Protein AF-A0A257W3A1-F1 (afdb_monomer_lite)

Secondary structure (DSSP, 8-state):
-PPPEEEEEE-TT--S-SEEEEETTTTB---EE-HHHH-SSHHHHHHHHHHHHHHTHHHHHHHTSTT-EEEEEEEEEEEEEEEE---SSS-S----EEEEEEEEEEEEEEEETTEEEEEEEEEEEEE-STT-B-HHHHHHHHHHHHHHHHHHHHHTT--

Structure (mmCIF, N/CA/C/O backbone):
data_AF-A0A257W3A1-F1
#
_entry.id   AF-A0A257W3A1-F1
#
loop_
_atom_site.group_PDB
_atom_site.id
_atom_site.type_symbol
_atom_site.label_atom_id
_atom_site.label_alt_id
_atom_site.label_comp_id
_atom_site.label_asym_id
_atom_site.label_entity_id
_atom_site.label_seq_id
_atom_site.pdbx_PDB_ins_code
_atom_site.Cartn_x
_atom_site.Cartn_y
_atom_site.Cartn_z
_atom_site.occupancy
_atom_site.B_iso_or_equiv
_atom_site.auth_seq_id
_atom_site.auth_comp_id
_atom_site.auth_asym_id
_atom_site.auth_atom_id
_atom_site.pdbx_PDB_model_num
ATOM 1 N N . MET A 1 1 ? -27.503 0.022 13.277 1.00 46.66 1 MET A N 1
ATOM 2 C CA . MET A 1 1 ? -26.042 0.242 13.333 1.00 46.66 1 MET A CA 1
ATOM 3 C C . MET A 1 1 ? -25.577 0.548 11.918 1.00 46.66 1 MET A C 1
ATOM 5 O O . MET A 1 1 ? -26.119 -0.074 11.010 1.00 46.66 1 MET A O 1
ATOM 9 N N . PRO A 1 2 ? -24.699 1.538 11.696 1.00 50.81 2 PRO A N 1
ATOM 10 C CA . PRO A 1 2 ? -24.171 1.793 10.360 1.00 50.81 2 PRO A CA 1
ATOM 11 C C . PRO A 1 2 ? -23.324 0.593 9.894 1.00 50.81 2 PRO A C 1
ATOM 13 O O . PRO A 1 2 ? -22.629 0.000 10.727 1.00 50.81 2 PRO A O 1
ATOM 16 N N . PRO A 1 3 ? -23.389 0.218 8.603 1.00 59.00 3 PRO A N 1
ATOM 17 C CA . PRO A 1 3 ? -22.597 -0.883 8.068 1.00 59.00 3 PRO A CA 1
ATOM 18 C C . PRO A 1 3 ? -21.106 -0.562 8.158 1.00 59.00 3 PRO A C 1
ATOM 20 O O . PRO A 1 3 ? -20.708 0.608 8.137 1.00 59.00 3 PRO A O 1
ATOM 23 N N . ALA A 1 4 ? -20.287 -1.607 8.235 1.00 68.69 4 ALA A N 1
ATOM 24 C CA . ALA A 1 4 ? -18.845 -1.472 8.128 1.00 68.69 4 ALA A CA 1
ATOM 25 C C . ALA A 1 4 ? -18.444 -0.716 6.857 1.00 68.69 4 ALA A C 1
ATOM 27 O O . ALA A 1 4 ? -19.001 -0.950 5.779 1.00 68.69 4 ALA A O 1
ATOM 28 N N . LYS A 1 5 ? -17.458 0.177 6.968 1.00 83.12 5 LYS A N 1
ATOM 29 C CA . LYS A 1 5 ? -17.030 1.002 5.836 1.00 83.12 5 LYS A CA 1
ATOM 30 C C . LYS A 1 5 ? -15.513 1.013 5.703 1.00 83.12 5 LYS A C 1
ATOM 32 O O . LYS A 1 5 ? -14.816 1.542 6.563 1.00 83.12 5 LYS A O 1
ATOM 37 N N . LEU A 1 6 ? -15.022 0.461 4.594 1.00 82.75 6 LEU A N 1
ATOM 38 C CA . LEU A 1 6 ? -13.646 0.640 4.138 1.00 82.75 6 LEU A CA 1
ATOM 39 C C . LEU A 1 6 ? -13.590 1.832 3.184 1.00 82.75 6 LEU A C 1
ATOM 41 O O . LEU A 1 6 ? -14.274 1.837 2.158 1.00 82.75 6 LEU A O 1
ATOM 45 N N . ILE A 1 7 ? -12.751 2.808 3.505 1.00 86.00 7 ILE A N 1
ATOM 46 C CA . ILE A 1 7 ? -12.469 3.965 2.655 1.00 86.00 7 ILE A CA 1
ATOM 47 C C . ILE A 1 7 ? -10.980 3.926 2.334 1.00 86.00 7 ILE A C 1
ATOM 49 O O . ILE A 1 7 ? -10.159 3.882 3.242 1.00 86.00 7 ILE A O 1
ATOM 53 N N . ALA A 1 8 ? -10.618 3.922 1.057 1.00 83.56 8 ALA A N 1
ATOM 54 C CA . ALA A 1 8 ? -9.223 4.002 0.656 1.00 83.56 8 ALA A CA 1
ATOM 55 C C . ALA A 1 8 ? -9.069 5.122 -0.367 1.00 83.56 8 ALA A C 1
ATOM 57 O O . ALA A 1 8 ? -9.773 5.127 -1.371 1.00 83.56 8 ALA A O 1
ATOM 58 N N . THR A 1 9 ? -8.181 6.073 -0.096 1.00 85.56 9 THR A N 1
ATOM 59 C CA . THR A 1 9 ? -7.989 7.252 -0.946 1.00 85.56 9 THR A CA 1
ATOM 60 C C . THR A 1 9 ? -6.514 7.522 -1.193 1.00 85.56 9 THR A C 1
ATOM 62 O O . THR A 1 9 ? -5.668 7.349 -0.310 1.00 85.56 9 THR A O 1
ATOM 65 N N . VAL A 1 10 ? -6.195 7.999 -2.385 1.00 78.94 10 VAL A N 1
ATOM 66 C CA . VAL A 1 10 ? -4.894 8.560 -2.727 1.00 78.94 10 VAL A CA 1
ATOM 67 C C . VAL A 1 10 ? -4.939 10.052 -2.407 1.00 78.94 10 VAL A C 1
ATOM 69 O O . VAL A 1 10 ? -5.795 10.777 -2.907 1.00 78.94 10 VAL A O 1
ATOM 72 N N . ASP A 1 11 ? -4.034 10.537 -1.553 1.00 79.12 11 ASP A N 1
ATOM 73 C CA . ASP A 1 11 ? -4.004 11.963 -1.219 1.00 79.12 11 ASP A CA 1
ATOM 74 C C . ASP A 1 11 ? -3.815 12.821 -2.482 1.00 79.12 11 ASP A C 1
ATOM 76 O O . ASP A 1 11 ? -2.856 12.642 -3.234 1.00 79.12 11 ASP A O 1
ATOM 80 N N . ALA A 1 12 ? -4.677 13.824 -2.671 1.00 56.62 12 ALA A N 1
ATOM 81 C CA . ALA A 1 12 ? -4.705 14.679 -3.864 1.00 56.62 12 ALA A CA 1
ATOM 82 C C . ALA A 1 12 ? -3.384 15.432 -4.152 1.00 56.62 12 ALA A C 1
ATOM 84 O O . ALA A 1 12 ? -3.155 15.893 -5.268 1.00 56.62 12 ALA A O 1
ATOM 85 N N . GLY A 1 13 ? -2.505 15.564 -3.151 1.00 59.75 13 GLY A N 1
ATOM 86 C CA . GLY A 1 13 ? -1.192 16.208 -3.261 1.00 59.75 13 GLY A CA 1
ATOM 87 C C . GLY A 1 13 ? -0.057 15.285 -3.713 1.00 59.75 13 GLY A C 1
ATOM 88 O O . GLY A 1 13 ? 1.092 15.734 -3.788 1.00 59.75 13 GLY A O 1
ATOM 89 N N . LEU A 1 14 ? -0.346 14.012 -3.997 1.00 63.44 14 LEU A N 1
ATOM 90 C CA . LEU A 1 14 ? 0.640 13.045 -4.460 1.00 63.44 14 LEU A CA 1
ATOM 91 C C . LEU A 1 14 ? 1.113 13.394 -5.870 1.00 63.44 14 LEU A C 1
ATOM 93 O O . LEU A 1 14 ? 0.570 12.962 -6.884 1.00 63.44 14 LEU A O 1
ATOM 97 N N . ARG A 1 15 ? 2.168 14.213 -5.914 1.00 53.12 15 ARG A N 1
ATOM 98 C CA . ARG A 1 15 ? 2.911 14.539 -7.131 1.00 53.12 15 ARG A CA 1
ATOM 99 C C . ARG A 1 15 ? 3.251 13.232 -7.840 1.00 53.12 15 ARG A C 1
ATOM 101 O O . ARG A 1 15 ? 3.679 12.291 -7.184 1.00 53.12 15 ARG A O 1
ATOM 108 N N . ASP A 1 16 ? 3.103 13.221 -9.162 1.00 58.53 16 ASP A N 1
ATOM 109 C CA . ASP A 1 16 ? 3.336 12.158 -10.160 1.00 58.53 16 ASP A CA 1
ATOM 110 C C . ASP A 1 16 ? 4.643 11.325 -10.055 1.00 58.53 16 ASP A C 1
ATOM 112 O O . ASP A 1 16 ? 5.051 10.672 -11.017 1.00 58.53 16 ASP A O 1
ATOM 116 N N . HIS A 1 17 ? 5.378 11.360 -8.948 1.00 61.34 17 HIS A N 1
ATOM 117 C CA . HIS A 1 17 ? 6.693 10.780 -8.747 1.00 61.34 17 HIS A CA 1
ATOM 118 C C . HIS A 1 17 ? 6.693 9.888 -7.507 1.00 61.34 17 HIS A C 1
ATOM 120 O O . HIS A 1 17 ? 6.832 10.355 -6.384 1.00 61.34 17 HIS A O 1
ATOM 126 N N . ALA A 1 18 ? 6.593 8.585 -7.758 1.00 57.62 18 ALA A N 1
ATOM 127 C CA . ALA A 1 18 ? 6.866 7.534 -6.789 1.00 57.62 18 ALA A CA 1
ATOM 128 C C . ALA A 1 18 ? 8.374 7.267 -6.646 1.00 57.62 18 ALA A C 1
ATOM 130 O O . ALA A 1 18 ? 8.781 6.593 -5.716 1.00 57.62 18 ALA A O 1
ATOM 131 N N . GLY A 1 19 ? 9.218 7.757 -7.564 1.00 58.31 19 GLY A N 1
ATOM 132 C CA . GLY A 1 19 ? 10.675 7.617 -7.495 1.00 58.31 19 GLY A CA 1
ATOM 133 C C . GLY A 1 19 ? 11.327 7.401 -8.861 1.00 58.31 19 GLY A C 1
ATOM 134 O O . GLY A 1 19 ? 10.738 7.700 -9.905 1.00 58.31 19 GLY A O 1
ATOM 135 N N . LYS A 1 20 ? 12.571 6.912 -8.888 1.00 55.72 20 LYS A N 1
ATOM 136 C CA . LYS A 1 20 ? 13.305 6.661 -10.144 1.00 55.72 20 LYS A CA 1
ATOM 137 C C . LYS A 1 20 ? 13.133 5.202 -10.567 1.00 55.72 20 LYS A C 1
ATOM 139 O O . LYS A 1 20 ? 13.374 4.300 -9.770 1.00 55.72 20 LYS A O 1
ATOM 144 N N . ARG A 1 21 ? 12.780 4.982 -11.838 1.00 50.16 21 ARG A N 1
ATOM 145 C CA . ARG A 1 21 ? 12.803 3.661 -12.478 1.00 50.16 21 ARG A CA 1
ATOM 146 C C . ARG A 1 21 ? 14.186 3.434 -13.077 1.00 50.16 21 ARG A C 1
ATOM 148 O O . ARG A 1 21 ? 14.647 4.234 -13.893 1.00 50.16 21 ARG A O 1
ATOM 155 N N . ARG A 1 22 ? 14.843 2.344 -12.702 1.00 56.09 22 ARG A N 1
ATOM 156 C CA . ARG A 1 22 ? 16.087 1.881 -13.333 1.00 56.09 22 ARG A CA 1
ATOM 157 C C . ARG A 1 22 ? 15.767 0.696 -14.245 1.00 56.09 22 ARG A C 1
ATOM 159 O O . ARG A 1 22 ? 14.894 -0.087 -13.901 1.00 56.09 22 ARG A O 1
ATOM 166 N N . ALA A 1 23 ? 16.406 0.565 -15.404 1.00 45.41 23 ALA A N 1
ATOM 167 C CA . ALA A 1 23 ? 16.128 -0.530 -16.344 1.00 45.41 23 ALA A CA 1
ATOM 168 C C . ALA A 1 23 ? 17.423 -1.116 -16.935 1.00 45.41 23 ALA A C 1
ATOM 170 O O . ALA A 1 23 ? 18.422 -0.406 -17.073 1.00 45.41 23 ALA A O 1
ATOM 171 N N . GLY A 1 24 ? 17.393 -2.406 -17.288 1.00 43.75 24 GLY A N 1
ATOM 172 C CA . GLY A 1 24 ? 18.498 -3.139 -17.924 1.00 43.75 24 GLY A CA 1
ATOM 173 C C . GLY A 1 24 ? 19.383 -3.938 -16.956 1.00 43.75 24 GLY A C 1
ATOM 174 O O . GLY A 1 24 ? 19.249 -3.828 -15.740 1.00 43.75 24 GLY A O 1
ATOM 175 N N . MET A 1 25 ? 20.325 -4.715 -17.511 1.00 41.97 25 MET A N 1
ATOM 176 C CA . MET A 1 25 ? 21.221 -5.648 -16.788 1.00 41.97 25 MET A CA 1
ATOM 177 C C . MET A 1 25 ? 22.087 -4.976 -15.699 1.00 41.97 25 MET A C 1
ATOM 179 O O . MET A 1 25 ? 22.594 -5.645 -14.807 1.00 41.97 25 MET A O 1
ATOM 183 N N . LEU A 1 26 ? 22.220 -3.646 -15.762 1.00 42.88 26 LEU A N 1
ATOM 184 C CA . LEU A 1 26 ? 23.002 -2.801 -14.853 1.00 42.88 26 LEU A CA 1
ATOM 185 C C . LEU A 1 26 ? 22.156 -1.737 -14.124 1.00 42.88 26 LEU A C 1
ATOM 187 O O . LEU A 1 26 ? 22.715 -0.848 -13.487 1.00 42.88 26 LEU A O 1
ATOM 191 N N . CYS A 1 27 ? 20.817 -1.798 -14.196 1.00 52.53 27 CYS A N 1
ATOM 192 C CA . CYS A 1 27 ? 19.930 -0.826 -13.545 1.00 52.53 27 CYS A CA 1
ATOM 193 C C . CYS A 1 27 ? 20.312 0.646 -13.837 1.00 52.53 27 CYS A C 1
ATOM 195 O O . CYS A 1 27 ? 20.392 1.474 -12.921 1.00 52.53 27 CYS A O 1
ATOM 197 N N . PHE A 1 28 ? 20.546 1.008 -15.100 1.00 39.69 28 PHE A N 1
ATOM 198 C CA . PHE A 1 28 ? 20.805 2.408 -15.443 1.00 39.69 28 PHE A CA 1
ATOM 199 C C . PHE A 1 28 ? 19.500 3.231 -15.356 1.00 39.69 28 PHE A C 1
ATOM 201 O O . PHE A 1 28 ? 18.422 2.722 -15.685 1.00 39.69 28 PHE A O 1
ATOM 208 N N . PRO A 1 29 ? 19.542 4.482 -14.856 1.00 46.78 29 PRO A N 1
ATOM 209 C CA . PRO A 1 29 ? 18.345 5.272 -14.574 1.00 46.78 29 PRO A CA 1
ATOM 210 C C . PRO A 1 29 ? 17.699 5.795 -15.862 1.00 46.78 29 PRO A C 1
ATOM 212 O O . PRO A 1 29 ? 18.016 6.889 -16.307 1.00 46.78 29 PRO A O 1
ATOM 215 N N . ASN A 1 30 ? 16.752 5.044 -16.425 1.00 49.81 30 ASN A N 1
ATOM 216 C CA . ASN A 1 30 ? 15.947 5.469 -17.572 1.00 49.81 30 ASN A CA 1
ATOM 217 C C . ASN A 1 30 ? 14.446 5.320 -17.254 1.00 49.81 30 ASN A C 1
ATOM 219 O O . ASN A 1 30 ? 13.770 4.376 -17.672 1.00 49.81 30 ASN A O 1
ATOM 223 N N . GLY A 1 31 ? 13.916 6.267 -16.474 1.00 55.91 31 GLY A N 1
ATOM 224 C CA . GLY A 1 31 ? 12.478 6.435 -16.236 1.00 55.91 31 GLY A CA 1
ATOM 225 C C . GLY A 1 31 ? 12.126 7.025 -14.866 1.00 55.91 31 GLY A C 1
ATOM 226 O O . GLY A 1 31 ? 12.906 6.970 -13.916 1.00 55.91 31 GLY A O 1
ATOM 227 N N . LYS A 1 32 ? 10.920 7.586 -14.752 1.00 65.00 32 LYS A N 1
ATOM 228 C CA . LYS A 1 32 ? 10.314 7.994 -13.475 1.00 65.00 32 LYS A CA 1
ATOM 229 C C . LYS A 1 32 ? 9.172 7.032 -13.168 1.00 65.00 32 LYS A C 1
ATOM 231 O O . LYS A 1 32 ? 8.325 6.842 -14.037 1.00 65.00 32 LYS A O 1
ATOM 236 N N . LEU A 1 33 ? 9.167 6.442 -11.975 1.00 69.62 33 LEU A N 1
ATOM 237 C CA . LEU A 1 33 ? 7.991 5.743 -11.468 1.00 69.62 33 LEU A CA 1
ATOM 238 C C . LEU A 1 33 ? 7.000 6.787 -10.990 1.00 69.62 33 LEU A C 1
ATOM 240 O O . LEU A 1 33 ? 7.373 7.750 -10.311 1.00 69.62 33 LEU A O 1
ATOM 244 N N . ARG A 1 34 ? 5.744 6.592 -11.346 1.00 74.31 34 ARG A N 1
ATOM 245 C CA . ARG A 1 34 ? 4.633 7.421 -10.910 1.00 74.31 34 ARG A CA 1
ATOM 246 C C . ARG A 1 34 ? 3.772 6.633 -9.946 1.00 74.31 34 ARG A C 1
ATOM 248 O O . ARG A 1 34 ? 3.718 5.414 -10.004 1.00 74.31 34 ARG A O 1
ATOM 255 N N . ILE A 1 35 ? 3.062 7.334 -9.079 1.00 72.25 35 ILE A N 1
ATOM 256 C CA . ILE A 1 35 ? 2.165 6.692 -8.111 1.00 72.25 35 ILE A CA 1
ATOM 257 C C . ILE A 1 35 ? 1.053 5.934 -8.831 1.00 72.25 35 ILE A C 1
ATOM 259 O O . ILE A 1 35 ? 0.766 4.797 -8.475 1.00 72.25 35 ILE A O 1
ATOM 263 N N . ARG A 1 36 ? 0.554 6.498 -9.936 1.00 75.06 36 ARG A N 1
ATOM 264 C CA . ARG A 1 36 ? -0.387 5.829 -10.842 1.00 75.06 36 ARG A CA 1
ATOM 265 C C . ARG A 1 36 ? 0.121 4.515 -11.443 1.00 75.06 36 ARG A C 1
ATOM 267 O O . ARG A 1 36 ? -0.691 3.739 -11.924 1.00 75.06 36 ARG A O 1
ATOM 274 N N . ASP A 1 37 ? 1.436 4.276 -11.451 1.00 75.06 37 ASP A N 1
ATOM 275 C CA . ASP A 1 37 ? 1.985 3.000 -11.918 1.00 75.06 37 ASP A CA 1
ATOM 276 C C . ASP A 1 37 ? 1.728 1.889 -10.886 1.00 75.06 37 ASP A C 1
ATOM 278 O O . ASP A 1 37 ? 1.651 0.728 -11.267 1.00 75.06 37 ASP A O 1
ATOM 282 N N . PHE A 1 38 ? 1.571 2.241 -9.603 1.00 77.88 38 PHE A N 1
ATOM 283 C CA . PHE A 1 38 ? 1.195 1.330 -8.517 1.00 77.88 38 PHE A CA 1
ATOM 284 C C . PHE A 1 38 ? -0.323 1.282 -8.333 1.00 77.88 38 PHE A C 1
ATOM 286 O O . PHE A 1 38 ? -0.899 0.205 -8.212 1.00 77.88 38 PHE A O 1
ATOM 293 N N . VAL A 1 39 ? -0.960 2.456 -8.298 1.00 82.31 39 VAL A N 1
ATOM 294 C CA . VAL A 1 39 ? -2.387 2.620 -8.013 1.00 82.31 39 VAL A CA 1
ATOM 295 C C . VAL A 1 39 ? -2.939 3.780 -8.849 1.00 82.31 39 VAL A C 1
ATOM 297 O O . VAL A 1 39 ? -2.712 4.941 -8.502 1.00 82.31 39 VAL A O 1
ATOM 300 N N . PRO A 1 40 ? -3.625 3.499 -9.970 1.00 77.62 40 PRO A N 1
ATOM 301 C CA . PRO A 1 40 ? -4.111 4.534 -10.885 1.00 77.62 40 PRO A CA 1
ATOM 302 C C . PRO A 1 40 ? -5.199 5.448 -10.310 1.00 77.62 40 PRO A C 1
ATOM 304 O O . PRO A 1 40 ? -5.330 6.583 -10.769 1.00 77.62 40 PRO A O 1
ATOM 307 N N . SER A 1 41 ? -5.989 4.957 -9.353 1.00 81.25 41 SER A N 1
ATOM 308 C CA . SER A 1 41 ? -7.164 5.646 -8.812 1.00 81.25 41 SER A CA 1
ATOM 309 C C . SER A 1 41 ? -7.495 5.212 -7.380 1.00 81.25 41 SER A C 1
ATOM 311 O O . SER A 1 41 ? -7.010 4.183 -6.907 1.00 81.25 41 SER A O 1
ATOM 313 N N . ASP A 1 42 ? -8.371 5.961 -6.709 1.00 85.00 42 ASP A N 1
ATOM 314 C CA . ASP A 1 42 ? -8.920 5.580 -5.400 1.00 85.00 42 ASP A CA 1
ATOM 315 C C . ASP A 1 42 ? -9.627 4.216 -5.457 1.00 85.00 42 ASP A C 1
ATOM 317 O O . ASP A 1 42 ? -9.438 3.386 -4.569 1.00 85.00 42 ASP A O 1
ATOM 321 N N . ASP A 1 43 ? -10.346 3.928 -6.548 1.00 85.44 43 ASP A N 1
ATOM 322 C CA . ASP A 1 43 ? -11.012 2.638 -6.760 1.00 85.44 43 ASP A CA 1
ATOM 323 C C . ASP A 1 43 ? -10.008 1.477 -6.817 1.00 85.44 43 ASP A C 1
ATOM 325 O O . ASP A 1 43 ? -10.270 0.388 -6.301 1.00 85.44 43 ASP A O 1
ATOM 329 N N . ASP A 1 44 ? -8.841 1.690 -7.434 1.00 84.88 44 ASP A N 1
ATOM 330 C CA . ASP A 1 44 ? -7.764 0.698 -7.453 1.00 84.88 44 ASP A CA 1
ATOM 331 C C . ASP A 1 44 ? -7.179 0.485 -6.057 1.00 84.88 44 ASP A C 1
ATOM 333 O O . ASP A 1 44 ? -6.972 -0.663 -5.654 1.00 84.88 44 ASP A O 1
ATOM 337 N N . LEU A 1 45 ? -6.973 1.563 -5.289 1.00 85.31 45 LEU A N 1
ATOM 338 C CA . LEU A 1 45 ? -6.496 1.454 -3.910 1.00 85.31 45 LEU A CA 1
ATOM 339 C C . LEU A 1 45 ? -7.497 0.686 -3.052 1.00 85.31 45 LEU A C 1
ATOM 341 O O . LEU A 1 45 ? -7.112 -0.170 -2.258 1.00 85.31 45 LEU A O 1
ATOM 345 N N . GLN A 1 46 ? -8.787 0.968 -3.230 1.00 88.31 46 GLN A N 1
ATOM 346 C CA . GLN A 1 46 ? -9.857 0.318 -2.492 1.00 88.31 46 GLN A CA 1
ATOM 347 C C . GLN A 1 46 ? -9.955 -1.164 -2.845 1.00 88.31 46 GLN A C 1
ATOM 349 O O . GLN A 1 46 ? -10.130 -1.986 -1.946 1.00 88.31 46 GLN A O 1
ATOM 354 N N . ARG A 1 47 ? -9.766 -1.537 -4.119 1.00 86.81 47 ARG A N 1
ATOM 355 C CA . ARG A 1 47 ? -9.676 -2.945 -4.539 1.00 86.81 47 ARG A CA 1
ATOM 356 C C . ARG A 1 47 ? -8.486 -3.657 -3.900 1.00 86.81 47 ARG A C 1
ATOM 358 O O . ARG A 1 47 ? -8.665 -4.754 -3.372 1.00 86.81 47 ARG A O 1
ATOM 365 N N . VAL A 1 48 ? -7.307 -3.033 -3.914 1.00 88.12 48 VAL A N 1
ATOM 366 C CA . VAL A 1 48 ? -6.087 -3.577 -3.291 1.00 88.12 48 VAL A CA 1
ATOM 367 C C . VAL A 1 48 ? -6.277 -3.739 -1.782 1.00 88.12 48 VAL A C 1
ATOM 369 O O . VAL A 1 48 ? -6.021 -4.812 -1.242 1.00 88.12 48 VAL A O 1
ATOM 372 N N . ALA A 1 49 ? -6.805 -2.720 -1.104 1.00 86.25 49 ALA A N 1
ATOM 373 C CA . ALA A 1 49 ? -7.064 -2.762 0.331 1.00 86.25 49 ALA A CA 1
ATOM 374 C C . ALA A 1 49 ? -8.119 -3.805 0.715 1.00 86.25 49 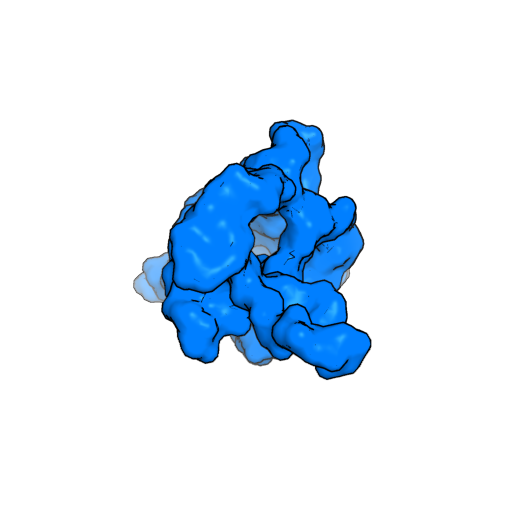ALA A C 1
ATOM 376 O O . ALA A 1 49 ? -7.926 -4.557 1.670 1.00 86.25 49 ALA A O 1
ATOM 377 N N . ALA A 1 50 ? -9.211 -3.899 -0.045 1.00 85.50 50 ALA A N 1
ATOM 378 C CA . ALA A 1 50 ? -10.255 -4.891 0.187 1.00 85.50 50 ALA A CA 1
ATOM 379 C C . ALA A 1 50 ? -9.743 -6.322 -0.021 1.00 85.50 50 ALA A C 1
ATOM 381 O O . ALA A 1 50 ? -10.107 -7.217 0.744 1.00 85.50 50 ALA A O 1
ATOM 382 N N . ARG A 1 51 ? -8.897 -6.548 -1.036 1.00 86.06 51 ARG A N 1
ATOM 383 C CA . ARG A 1 51 ? -8.233 -7.841 -1.242 1.00 86.06 51 ARG A CA 1
ATOM 384 C C . ARG A 1 51 ? -7.289 -8.153 -0.084 1.00 86.06 51 ARG A C 1
ATOM 386 O O . ARG A 1 51 ? -7.444 -9.203 0.523 1.00 86.06 51 ARG A O 1
ATOM 393 N N . ALA A 1 52 ? -6.406 -7.225 0.281 1.00 84.56 52 ALA A N 1
ATOM 394 C CA . ALA A 1 52 ? -5.468 -7.417 1.383 1.00 84.56 52 ALA A CA 1
ATOM 395 C C . ALA A 1 52 ? -6.188 -7.760 2.697 1.00 84.56 52 ALA A C 1
ATOM 397 O O . ALA A 1 52 ? -5.798 -8.708 3.365 1.00 84.56 52 ALA A O 1
ATOM 398 N N . LEU A 1 53 ? -7.277 -7.058 3.033 1.00 83.19 53 LEU A N 1
ATOM 399 C CA . LEU A 1 53 ? -8.103 -7.354 4.212 1.00 83.19 53 LEU A CA 1
ATOM 400 C C . LEU A 1 53 ? -8.767 -8.733 4.145 1.00 83.19 53 LEU A C 1
ATOM 402 O O . LEU A 1 53 ? -8.845 -9.422 5.161 1.00 83.19 53 LEU A O 1
ATOM 406 N N . ARG A 1 54 ? -9.242 -9.143 2.964 1.00 82.81 54 ARG A N 1
ATOM 407 C CA . ARG A 1 54 ? -9.835 -10.470 2.758 1.00 82.81 54 ARG A CA 1
ATOM 408 C C . ARG A 1 54 ? -8.802 -11.576 2.947 1.00 82.81 54 ARG A C 1
ATOM 410 O O . ARG A 1 54 ? -9.087 -12.545 3.646 1.00 82.81 54 ARG A O 1
ATOM 417 N N . ASP A 1 55 ? -7.618 -11.407 2.369 1.00 83.56 55 ASP A N 1
ATOM 418 C CA . ASP A 1 55 ? -6.509 -12.361 2.480 1.00 83.56 55 ASP A CA 1
ATOM 419 C C . ASP A 1 55 ? -6.009 -12.463 3.929 1.00 83.56 55 ASP A C 1
ATOM 421 O O . ASP A 1 55 ? -5.546 -13.511 4.373 1.00 83.56 55 ASP A O 1
ATOM 425 N N . TYR A 1 56 ? -6.202 -11.395 4.705 1.00 75.12 56 TYR A N 1
ATOM 426 C CA . TYR A 1 56 ? -5.934 -11.333 6.138 1.00 75.12 56 TYR A CA 1
ATOM 427 C C . TYR A 1 56 ? -6.960 -12.095 7.012 1.00 75.12 56 TYR A C 1
ATOM 429 O O . TYR A 1 56 ? -6.806 -12.200 8.236 1.00 75.12 56 TYR A O 1
ATOM 437 N N . GLY A 1 57 ? -8.024 -12.634 6.408 1.00 77.50 57 GLY A N 1
ATOM 438 C CA . GLY A 1 57 ? -8.990 -13.530 7.044 1.00 77.50 57 GLY A CA 1
ATOM 439 C C . GLY A 1 57 ? -9.756 -12.901 8.214 1.00 77.50 57 GLY A C 1
ATOM 440 O O . GLY A 1 57 ? -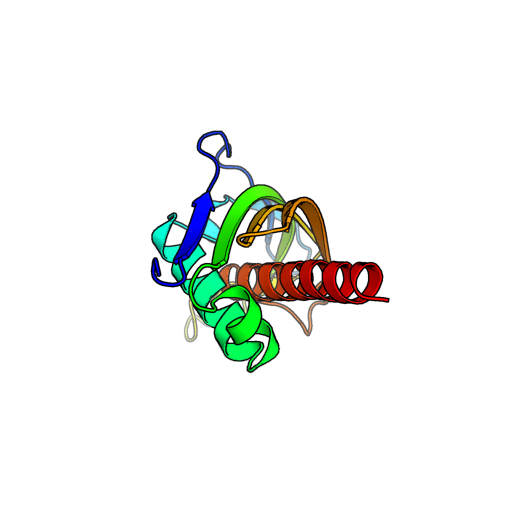10.193 -11.751 8.162 1.00 77.50 57 GLY A O 1
ATOM 441 N N . HIS A 1 58 ? -9.924 -13.657 9.306 1.00 72.56 58 HIS A N 1
ATOM 442 C CA . HIS A 1 58 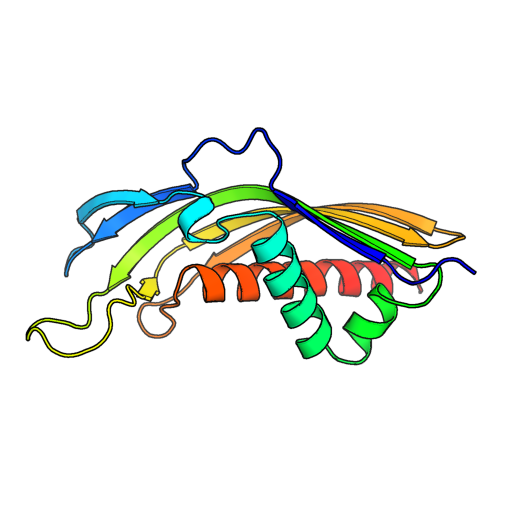? -10.698 -13.226 10.482 1.00 72.56 58 HIS A CA 1
ATOM 443 C C . HIS A 1 58 ? -10.203 -11.915 11.111 1.00 72.56 58 HIS A C 1
ATOM 445 O O . HIS A 1 58 ? -10.997 -11.143 11.645 1.00 72.56 58 HIS A O 1
ATOM 451 N N . LYS A 1 59 ? -8.898 -11.637 11.026 1.00 73.81 59 LYS A N 1
ATOM 452 C CA . LYS A 1 59 ? -8.308 -10.397 11.539 1.00 73.81 59 LYS A CA 1
ATOM 453 C C . LYS A 1 59 ? -8.689 -9.183 10.680 1.00 73.81 59 LYS A C 1
ATOM 455 O O . LYS A 1 59 ? -8.973 -8.122 11.227 1.00 73.81 59 LYS A O 1
ATOM 460 N N . GLY A 1 60 ? -8.767 -9.348 9.358 1.00 71.06 60 GLY A N 1
ATOM 461 C CA . GLY A 1 60 ? -9.277 -8.313 8.452 1.00 71.06 60 GLY A CA 1
ATOM 462 C C . GLY A 1 60 ? -10.787 -8.087 8.597 1.00 71.06 60 GLY A C 1
ATOM 463 O O . GLY A 1 60 ? -11.252 -6.947 8.547 1.00 71.06 60 GLY A O 1
ATOM 464 N N . ALA A 1 61 ? -11.550 -9.148 8.883 1.00 71.19 61 ALA A N 1
ATOM 465 C CA . ALA A 1 61 ? -12.982 -9.047 9.174 1.00 71.19 61 ALA A CA 1
ATOM 466 C C . ALA A 1 61 ? -13.271 -8.186 10.420 1.00 71.19 61 ALA A C 1
ATOM 468 O O . ALA A 1 61 ? -14.229 -7.422 10.432 1.00 71.19 61 ALA A O 1
ATOM 469 N N . ALA A 1 62 ? -12.412 -8.225 11.445 1.00 75.38 62 ALA A N 1
ATOM 470 C CA . ALA A 1 62 ? -12.558 -7.378 12.635 1.00 75.38 62 ALA A CA 1
ATOM 471 C C . ALA A 1 62 ? -12.372 -5.874 12.341 1.00 75.38 62 ALA A C 1
ATOM 473 O O . ALA A 1 62 ? -12.969 -5.027 13.006 1.00 75.38 62 ALA A O 1
ATOM 474 N N . LEU A 1 63 ? -11.564 -5.533 11.333 1.00 75.44 63 LEU A N 1
ATOM 475 C CA . LEU A 1 63 ? -11.367 -4.152 10.870 1.00 75.44 63 LEU A CA 1
ATOM 476 C C . LEU A 1 63 ? -12.515 -3.657 9.978 1.00 75.44 63 LEU A C 1
ATOM 478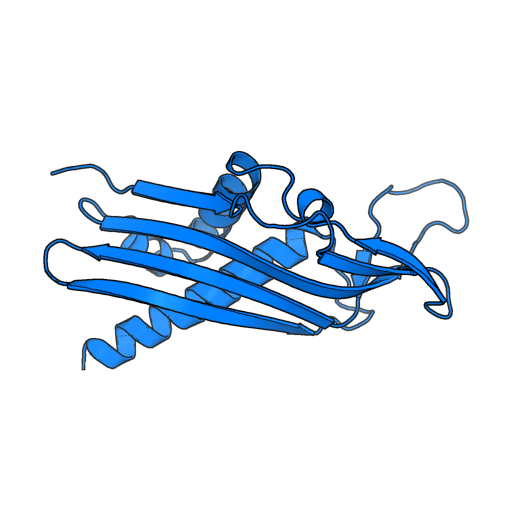 O O . LEU A 1 63 ? -12.605 -2.469 9.686 1.00 75.44 63 LEU A O 1
ATOM 482 N N . THR A 1 64 ? -13.398 -4.565 9.567 1.00 74.12 64 THR A N 1
ATOM 483 C CA . THR A 1 64 ? -14.559 -4.310 8.708 1.00 74.12 64 THR A CA 1
ATOM 484 C C . THR A 1 64 ? -15.843 -4.866 9.334 1.00 74.12 64 THR A C 1
ATOM 486 O O . THR A 1 64 ? -16.764 -5.267 8.630 1.00 74.12 64 THR A O 1
ATOM 489 N N . ALA A 1 65 ? -15.913 -4.891 10.667 1.00 79.50 65 ALA A N 1
ATOM 490 C CA . ALA A 1 65 ? -17.111 -5.276 11.407 1.00 79.50 65 ALA A CA 1
ATOM 491 C C . ALA A 1 65 ? -18.134 -4.128 11.468 1.00 79.50 65 ALA A C 1
ATOM 493 O O . ALA A 1 65 ? -17.790 -2.956 11.289 1.00 79.50 65 ALA A O 1
ATOM 494 N N . ASP A 1 66 ? -19.398 -4.451 11.740 1.00 76.69 66 ASP A N 1
ATOM 495 C CA . ASP A 1 66 ? -20.468 -3.453 11.819 1.00 76.69 66 ASP A CA 1
ATOM 496 C C . ASP A 1 66 ? -20.151 -2.342 12.829 1.00 76.69 66 ASP A C 1
ATOM 498 O O . ASP A 1 66 ? -19.687 -2.585 13.945 1.00 76.69 66 ASP A O 1
ATOM 502 N N . GLY A 1 67 ? -20.396 -1.092 12.429 1.00 77.62 67 GLY A N 1
ATOM 503 C CA . GLY A 1 67 ? -20.044 0.088 13.220 1.00 77.62 67 GLY A CA 1
ATOM 504 C C . GLY A 1 67 ? -18.555 0.460 13.220 1.00 77.62 67 GLY A C 1
ATOM 505 O O . GLY A 1 67 ? -18.191 1.418 13.904 1.00 77.62 67 GLY A O 1
ATOM 506 N N . VAL A 1 68 ? -17.704 -0.245 12.464 1.00 82.81 68 VAL A N 1
ATOM 507 C CA . VAL A 1 68 ? -16.290 0.101 12.263 1.00 82.81 68 VAL A CA 1
ATOM 508 C C . VAL A 1 68 ? -16.112 0.815 10.926 1.00 82.81 68 VAL A C 1
ATOM 510 O O . VAL A 1 68 ? -16.561 0.347 9.879 1.00 82.81 68 VAL A O 1
ATOM 513 N N . THR A 1 69 ? -15.434 1.962 10.952 1.00 87.69 69 THR A N 1
ATOM 514 C CA . THR A 1 69 ? -14.943 2.624 9.737 1.00 87.69 69 THR A CA 1
ATOM 515 C C . THR A 1 69 ? -13.428 2.562 9.730 1.00 87.69 69 THR A C 1
ATOM 517 O O . THR A 1 69 ? -12.796 3.034 10.675 1.00 87.69 69 THR A O 1
ATOM 520 N N . PHE A 1 70 ? -12.859 1.981 8.678 1.00 88.31 70 PHE A N 1
ATOM 521 C CA . PHE A 1 70 ? -11.419 1.928 8.469 1.00 88.31 70 PHE A CA 1
ATOM 522 C C . PHE A 1 70 ? -11.066 2.731 7.222 1.00 88.31 70 PHE A C 1
ATOM 524 O O . PHE A 1 70 ? -11.549 2.443 6.125 1.00 88.31 70 PHE A O 1
ATOM 531 N N . GLU A 1 71 ? -10.257 3.765 7.402 1.00 90.56 71 GLU A N 1
ATOM 532 C CA . GLU A 1 71 ? -9.791 4.639 6.340 1.00 90.56 71 GLU A CA 1
ATOM 533 C C . GLU A 1 71 ? -8.294 4.446 6.122 1.00 90.56 71 GLU A C 1
ATOM 535 O O . GLU A 1 71 ? -7.517 4.459 7.075 1.00 90.56 71 GLU A O 1
ATOM 540 N N . ILE A 1 72 ? -7.885 4.311 4.865 1.00 89.12 72 ILE A N 1
ATOM 541 C CA . ILE A 1 72 ? -6.487 4.234 4.450 1.00 89.12 72 ILE A CA 1
ATOM 542 C C . ILE A 1 72 ? -6.241 5.363 3.457 1.00 89.12 72 ILE A C 1
ATOM 544 O O . ILE A 1 72 ? -6.892 5.450 2.420 1.00 89.12 72 ILE A O 1
ATOM 548 N N . ARG A 1 73 ? -5.261 6.210 3.745 1.00 90.31 73 ARG A N 1
ATOM 549 C CA . ARG A 1 73 ? -4.812 7.276 2.857 1.00 90.31 73 ARG A CA 1
ATOM 550 C C . ARG A 1 73 ? -3.378 7.015 2.437 1.00 90.31 73 ARG A C 1
ATOM 552 O O . ARG A 1 73 ? -2.474 7.007 3.274 1.00 90.31 73 ARG A O 1
ATOM 559 N N . LEU A 1 74 ? -3.155 6.818 1.143 1.00 88.06 74 LEU A N 1
ATOM 560 C CA . LEU A 1 74 ? -1.802 6.765 0.598 1.00 88.06 74 LEU A CA 1
ATOM 561 C C . LEU A 1 74 ? -1.217 8.182 0.630 1.00 88.06 74 LEU A C 1
ATOM 563 O O . LEU A 1 74 ? -1.790 9.085 0.026 1.00 88.06 74 LEU A O 1
ATOM 567 N N . LYS A 1 75 ? -0.098 8.375 1.340 1.00 87.31 75 LYS A N 1
ATOM 568 C CA . LYS A 1 75 ? 0.523 9.692 1.584 1.00 87.31 75 LYS A CA 1
ATOM 569 C C . LYS A 1 75 ? 1.794 9.931 0.789 1.00 87.31 75 LYS A C 1
ATOM 571 O O . LYS A 1 75 ? 2.067 11.072 0.437 1.00 87.31 75 LYS A O 1
ATOM 576 N N . ALA A 1 76 ? 2.589 8.891 0.548 1.00 84.00 76 ALA A N 1
ATOM 577 C CA . ALA A 1 76 ? 3.823 8.983 -0.223 1.00 84.00 76 ALA A CA 1
ATOM 578 C C . ALA A 1 76 ? 4.269 7.609 -0.727 1.00 84.00 76 ALA A C 1
ATOM 580 O O . ALA A 1 76 ? 4.039 6.591 -0.078 1.00 84.00 76 ALA A O 1
ATOM 581 N N . ILE A 1 77 ? 4.963 7.602 -1.865 1.00 84.06 77 ILE A N 1
ATOM 582 C CA . ILE A 1 77 ? 5.754 6.463 -2.333 1.00 84.06 77 ILE A CA 1
ATOM 583 C C . ILE A 1 77 ? 7.149 6.988 -2.666 1.00 84.06 77 ILE A C 1
ATOM 585 O O . ILE A 1 77 ? 7.286 7.929 -3.447 1.00 84.06 77 ILE A O 1
ATOM 589 N N . ASN A 1 78 ? 8.178 6.372 -2.090 1.00 84.06 78 ASN A N 1
ATOM 590 C CA . ASN A 1 78 ? 9.575 6.596 -2.435 1.00 84.06 78 ASN A CA 1
ATOM 591 C C . ASN A 1 78 ? 10.223 5.268 -2.836 1.00 84.06 78 ASN A C 1
ATOM 593 O O . ASN A 1 78 ? 10.583 4.444 -2.000 1.00 84.06 78 ASN A O 1
ATOM 597 N N . ALA A 1 79 ? 10.348 5.063 -4.138 1.00 78.75 79 ALA A N 1
ATOM 598 C CA . ALA A 1 79 ? 10.751 3.826 -4.771 1.00 78.75 79 ALA A CA 1
ATOM 59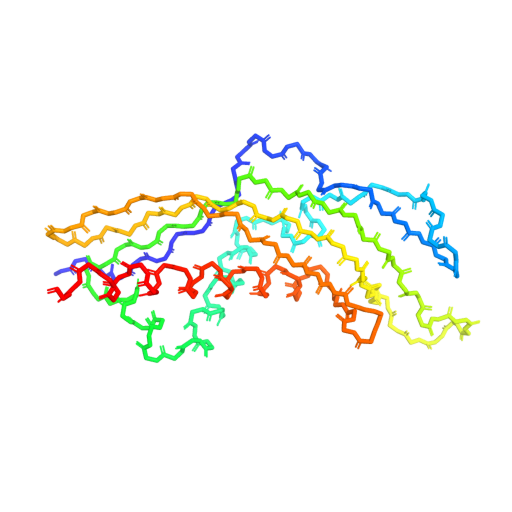9 C C . ALA A 1 79 ? 12.060 4.017 -5.549 1.00 78.75 79 ALA A C 1
ATOM 601 O O . ALA A 1 79 ? 12.189 4.863 -6.440 1.00 78.75 79 ALA A O 1
ATOM 602 N N . ASN A 1 80 ? 13.037 3.173 -5.242 1.00 78.69 80 ASN A N 1
ATOM 603 C CA . ASN A 1 80 ? 14.255 2.990 -6.015 1.00 78.69 80 ASN A CA 1
ATOM 604 C C . ASN A 1 80 ? 14.254 1.549 -6.530 1.00 78.69 80 ASN A C 1
ATOM 606 O O . ASN A 1 80 ? 14.828 0.650 -5.909 1.00 78.69 80 ASN A O 1
ATOM 610 N N . LEU A 1 81 ? 13.535 1.346 -7.637 1.00 75.56 81 LEU A N 1
ATOM 611 C CA . LEU A 1 81 ? 13.270 0.027 -8.197 1.00 75.56 81 LEU A CA 1
ATOM 612 C C . LEU A 1 81 ? 13.904 -0.139 -9.579 1.00 75.56 81 LEU A C 1
ATOM 614 O O . LEU A 1 81 ? 13.919 0.780 -10.407 1.00 75.56 81 LEU A O 1
ATOM 618 N N . CYS A 1 82 ? 14.405 -1.343 -9.815 1.00 75.38 82 CYS A N 1
ATOM 619 C CA . CYS A 1 82 ? 14.924 -1.821 -11.081 1.00 75.38 82 CYS A CA 1
ATOM 620 C C . CYS A 1 82 ? 13.884 -2.689 -11.779 1.00 75.38 82 CYS A C 1
ATOM 622 O O . CYS A 1 82 ? 13.427 -3.669 -11.201 1.00 75.38 82 CYS A O 1
ATOM 624 N N . ALA A 1 83 ? 13.564 -2.358 -13.025 1.00 72.75 83 ALA A N 1
ATOM 625 C CA . ALA A 1 83 ? 12.767 -3.197 -13.899 1.00 72.75 83 ALA A CA 1
ATOM 626 C C . ALA A 1 83 ? 13.618 -4.325 -14.487 1.00 72.75 83 ALA A C 1
ATOM 628 O O . ALA A 1 83 ? 14.609 -4.067 -15.181 1.00 72.75 83 ALA A O 1
ATOM 629 N N . HIS A 1 84 ? 13.188 -5.559 -14.244 1.00 65.81 84 HIS A N 1
ATOM 630 C CA . HIS A 1 84 ? 13.673 -6.752 -14.925 1.00 65.81 84 HIS A CA 1
ATOM 631 C C . HIS A 1 84 ? 12.726 -7.049 -16.085 1.00 65.81 84 HIS A C 1
ATOM 633 O O . HIS A 1 84 ? 11.538 -7.295 -15.894 1.00 65.81 84 HIS A O 1
ATOM 639 N N . SER A 1 85 ? 13.234 -6.978 -17.313 1.00 56.16 85 SER A N 1
ATOM 640 C CA . SER A 1 85 ? 12.514 -7.466 -18.489 1.00 56.16 85 SER A CA 1
ATOM 641 C C . SER A 1 85 ? 12.935 -8.909 -18.752 1.00 56.16 85 SER A C 1
ATOM 643 O O . SER A 1 85 ? 14.083 -9.146 -19.127 1.00 56.16 85 SER A O 1
ATOM 645 N N . TRP A 1 86 ? 12.016 -9.863 -18.627 1.00 46.72 86 TRP A N 1
ATOM 646 C CA . TRP A 1 86 ? 12.234 -11.258 -19.041 1.00 46.72 86 TRP A CA 1
ATOM 647 C C . TRP A 1 86 ? 12.097 -11.475 -20.564 1.00 46.72 86 TRP A C 1
ATOM 649 O O . TRP A 1 86 ? 12.085 -12.605 -21.039 1.00 46.72 86 TRP A O 1
ATOM 659 N N . GLY A 1 87 ? 12.008 -10.406 -21.363 1.00 42.44 87 GLY A N 1
ATOM 660 C CA . GLY A 1 87 ? 11.795 -10.482 -22.809 1.00 42.44 87 GLY A CA 1
ATOM 661 C C . GLY A 1 87 ? 13.029 -10.104 -23.626 1.00 42.44 87 GLY A C 1
ATOM 662 O O . GLY A 1 87 ? 13.100 -8.985 -24.121 1.00 42.44 87 GLY A O 1
ATOM 663 N N . PHE A 1 88 ? 13.975 -11.028 -23.820 1.00 42.25 88 PHE A N 1
ATOM 664 C CA . PHE A 1 88 ? 15.004 -10.883 -24.867 1.00 42.25 88 PHE A CA 1
ATOM 665 C C . PHE A 1 88 ? 14.514 -11.378 -26.249 1.00 42.25 88 PHE A C 1
ATOM 667 O O . PHE A 1 88 ? 15.200 -11.181 -27.242 1.00 42.25 88 PHE A O 1
ATOM 674 N N . TRP A 1 89 ? 13.307 -11.961 -26.352 1.00 45.12 89 TRP A N 1
ATOM 675 C CA . TRP A 1 89 ? 12.819 -12.593 -27.593 1.00 45.12 89 TRP A CA 1
ATOM 676 C C . TRP A 1 89 ? 11.332 -12.368 -27.917 1.00 45.12 89 TRP A C 1
ATOM 678 O O . TRP A 1 89 ? 10.659 -13.271 -28.398 1.00 45.12 89 TRP A O 1
ATOM 688 N N . GLY A 1 90 ? 10.792 -11.167 -27.680 1.00 41.75 90 GLY A N 1
ATOM 689 C CA . GLY A 1 90 ? 9.554 -10.709 -28.344 1.00 41.75 90 GLY A CA 1
ATOM 690 C C . GLY A 1 90 ? 8.263 -11.518 -28.119 1.00 41.75 90 GLY A C 1
ATOM 691 O O . GLY A 1 90 ? 7.255 -11.220 -28.753 1.00 41.75 90 GLY A O 1
ATOM 692 N N . ILE A 1 91 ? 8.252 -12.509 -27.227 1.00 45.72 91 ILE A N 1
ATOM 693 C CA . ILE A 1 91 ? 7.081 -13.323 -26.893 1.00 45.72 91 ILE A CA 1
ATOM 694 C C . ILE A 1 91 ? 7.084 -13.514 -25.374 1.00 45.72 91 ILE A C 1
ATOM 696 O O . ILE A 1 91 ? 7.921 -14.237 -24.845 1.00 45.72 91 ILE A O 1
ATOM 700 N N . GLY A 1 92 ? 6.159 -12.859 -24.666 1.00 37.44 92 GLY A N 1
ATOM 701 C CA . GLY A 1 92 ? 5.842 -13.201 -23.273 1.00 37.44 92 GLY A CA 1
ATOM 702 C C . GLY A 1 92 ? 5.895 -12.049 -22.267 1.00 37.44 92 GLY A C 1
ATOM 703 O O . GLY A 1 92 ? 6.923 -11.770 -21.665 1.00 37.44 92 GLY A O 1
ATOM 704 N N . SER A 1 93 ? 4.718 -11.475 -22.009 1.00 40.22 93 SER A N 1
ATOM 705 C CA . SER A 1 93 ? 4.346 -10.609 -20.878 1.00 40.22 93 SER A CA 1
ATOM 706 C C . SER A 1 93 ? 4.962 -9.197 -20.813 1.00 40.22 93 SER A C 1
ATOM 708 O O . SER A 1 93 ? 6.120 -8.979 -20.483 1.00 40.22 93 SER A O 1
ATOM 710 N N . ASN A 1 94 ? 4.108 -8.187 -21.000 1.00 47.16 94 ASN A N 1
ATOM 711 C CA . ASN A 1 94 ? 4.391 -6.775 -20.701 1.00 47.16 94 ASN A CA 1
ATOM 712 C C . ASN A 1 94 ? 4.498 -6.481 -19.181 1.00 47.16 94 ASN A C 1
ATOM 714 O O . ASN A 1 94 ? 4.311 -5.338 -18.760 1.00 47.16 94 ASN A O 1
ATOM 718 N N . ARG A 1 95 ? 4.748 -7.483 -18.325 1.00 54.91 95 ARG A N 1
ATOM 719 C CA . ARG A 1 95 ? 4.882 -7.294 -16.873 1.00 54.91 95 ARG A CA 1
ATOM 720 C C . ARG A 1 95 ? 6.345 -7.026 -16.547 1.00 54.91 95 ARG A C 1
ATOM 722 O O . ARG A 1 95 ? 7.169 -7.927 -16.528 1.00 54.91 95 ARG A O 1
ATOM 729 N N . SER A 1 96 ? 6.672 -5.753 -16.341 1.00 66.88 96 SER A N 1
ATOM 730 C CA . SER A 1 96 ? 7.977 -5.364 -15.801 1.00 66.88 96 SER A CA 1
ATOM 731 C C . SER A 1 96 ? 7.975 -5.625 -14.298 1.00 66.88 96 SER A C 1
ATOM 733 O O . SER A 1 96 ? 7.442 -4.817 -13.538 1.00 66.88 96 SER A O 1
ATOM 735 N N . GLU A 1 97 ? 8.533 -6.757 -13.885 1.00 75.62 97 GLU A N 1
ATOM 736 C CA . GLU A 1 97 ? 8.786 -7.047 -12.474 1.00 75.62 97 GLU A CA 1
ATOM 737 C C . GLU A 1 97 ? 9.854 -6.088 -11.943 1.00 75.62 97 GLU A C 1
ATOM 739 O O . GLU A 1 97 ? 10.830 -5.756 -12.628 1.00 75.62 97 GLU A O 1
ATOM 744 N N . LEU A 1 98 ? 9.645 -5.600 -10.727 1.00 79.44 98 LEU A N 1
ATOM 745 C CA . LEU A 1 98 ? 10.461 -4.583 -10.092 1.00 79.44 98 LEU A CA 1
ATOM 746 C C . LEU A 1 98 ? 11.147 -5.168 -8.853 1.00 79.44 98 LEU A C 1
ATOM 748 O O . LEU A 1 98 ? 10.488 -5.719 -7.978 1.00 79.44 98 LEU A O 1
ATOM 752 N N . SER A 1 99 ? 12.465 -4.996 -8.746 1.00 82.00 99 SER A N 1
ATOM 753 C CA . SER A 1 99 ? 13.231 -5.308 -7.529 1.00 82.00 99 SER A CA 1
ATOM 754 C C . SER A 1 99 ? 13.887 -4.052 -6.965 1.00 82.00 99 SER A C 1
ATOM 756 O O . SER A 1 99 ? 14.172 -3.112 -7.706 1.00 82.00 99 SER A O 1
ATOM 758 N N . GLY A 1 100 ? 14.231 -4.036 -5.682 1.00 83.88 100 GLY A N 1
ATOM 759 C CA . GLY A 1 100 ? 14.896 -2.903 -5.038 1.00 83.88 100 GLY A CA 1
ATOM 760 C C . GLY A 1 100 ? 14.189 -2.489 -3.759 1.00 83.88 100 GLY A C 1
ATOM 761 O O . GLY A 1 100 ? 13.621 -3.327 -3.064 1.00 83.88 100 GLY A O 1
ATOM 762 N N . LYS A 1 101 ? 14.242 -1.197 -3.431 1.00 86.06 101 LYS A N 1
ATOM 763 C CA . LYS A 1 101 ? 13.660 -0.675 -2.189 1.00 86.06 101 LYS A CA 1
ATOM 764 C C . LYS A 1 101 ? 12.513 0.279 -2.483 1.00 86.06 101 LYS A C 1
ATOM 766 O O . LYS A 1 101 ? 12.647 1.150 -3.343 1.00 86.06 101 LYS A O 1
ATOM 771 N N . ALA A 1 102 ? 11.420 0.138 -1.748 1.00 86.50 102 ALA A N 1
ATOM 772 C CA . ALA A 1 102 ? 10.310 1.076 -1.753 1.00 86.50 102 ALA A CA 1
ATOM 773 C C . ALA A 1 102 ? 9.881 1.380 -0.318 1.00 86.50 102 ALA A C 1
ATOM 775 O O . ALA A 1 102 ? 9.657 0.467 0.469 1.00 86.50 102 ALA A O 1
ATOM 776 N N . THR A 1 103 ? 9.752 2.658 0.011 1.00 89.50 103 THR A N 1
ATOM 777 C CA . THR A 1 103 ? 9.108 3.122 1.238 1.00 89.50 103 THR A CA 1
ATOM 778 C C . THR A 1 103 ? 7.758 3.706 0.864 1.00 89.50 103 THR A C 1
ATOM 780 O O . THR A 1 103 ? 7.688 4.605 0.025 1.00 89.50 103 THR A O 1
ATOM 783 N N . ILE A 1 104 ? 6.689 3.184 1.454 1.00 90.12 104 ILE A N 1
ATOM 784 C CA . ILE A 1 104 ? 5.319 3.624 1.194 1.00 90.12 104 ILE A CA 1
ATOM 785 C C . ILE A 1 104 ? 4.720 4.104 2.509 1.00 90.12 104 ILE A C 1
ATOM 787 O O . ILE A 1 104 ? 4.672 3.357 3.482 1.00 90.12 104 ILE A O 1
ATOM 791 N N . THR A 1 105 ? 4.273 5.353 2.529 1.00 89.50 105 THR A N 1
ATOM 792 C CA . THR A 1 105 ? 3.683 5.979 3.711 1.00 89.50 105 THR A CA 1
ATOM 793 C C . THR A 1 105 ? 2.170 5.944 3.592 1.00 89.50 105 THR A C 1
ATOM 795 O O . THR A 1 105 ? 1.601 6.480 2.634 1.00 89.50 105 THR A O 1
ATOM 798 N N . PHE A 1 106 ? 1.518 5.365 4.593 1.00 91.25 106 PHE A N 1
ATOM 799 C CA . PHE A 1 106 ? 0.068 5.375 4.744 1.00 91.25 106 PHE A CA 1
ATOM 800 C C . PHE A 1 106 ? -0.311 6.162 5.991 1.00 91.25 106 PHE A C 1
ATOM 802 O O . PHE A 1 106 ? 0.251 5.929 7.056 1.00 91.25 106 PHE A O 1
ATOM 809 N N . ALA A 1 107 ? -1.296 7.045 5.888 1.00 90.56 107 ALA A N 1
ATOM 810 C CA . ALA A 1 107 ? -2.065 7.462 7.053 1.00 90.56 107 ALA A CA 1
ATOM 811 C C . ALA A 1 107 ? -3.305 6.576 7.141 1.00 90.56 107 ALA A C 1
ATOM 813 O O . ALA A 1 107 ? -3.918 6.285 6.117 1.00 90.56 107 ALA A O 1
ATOM 814 N N . TRP A 1 108 ? -3.686 6.145 8.333 1.00 90.81 108 TRP A N 1
ATOM 815 C CA . TRP A 1 108 ? -4.887 5.346 8.525 1.00 90.81 108 TRP A CA 1
ATOM 816 C C . TRP A 1 108 ? -5.678 5.834 9.728 1.00 90.81 108 TRP A C 1
ATOM 818 O O . TRP A 1 108 ? -5.103 6.296 10.717 1.00 90.81 108 TRP A O 1
ATOM 828 N N . SER A 1 109 ? -7.001 5.727 9.631 1.00 89.75 109 SER A N 1
ATOM 829 C CA . SER A 1 109 ? -7.923 5.975 10.733 1.00 89.75 109 SER A CA 1
ATOM 830 C C . SER A 1 109 ? -8.798 4.746 10.944 1.00 89.75 109 SER A C 1
ATOM 832 O O . SER A 1 109 ? -9.277 4.115 10.006 1.00 89.75 109 SER A O 1
ATOM 834 N N . LEU A 1 110 ? -8.982 4.372 12.200 1.00 87.94 110 LEU A N 1
ATOM 835 C CA . LEU A 1 110 ? -9.862 3.304 12.625 1.00 87.94 110 LEU A CA 1
ATOM 836 C C . LEU A 1 110 ? -10.841 3.904 13.623 1.00 87.94 110 LEU A C 1
ATOM 838 O O . LEU A 1 110 ? -10.501 4.177 14.773 1.00 87.94 110 LEU A O 1
ATOM 842 N N . THR A 1 111 ? -12.068 4.119 13.171 1.00 85.75 111 THR A N 1
ATOM 843 C CA . THR A 1 111 ? -13.139 4.652 14.004 1.00 85.75 111 THR A CA 1
ATOM 844 C C . THR A 1 111 ? -14.005 3.502 14.486 1.00 85.75 111 THR A C 1
ATOM 846 O O . THR A 1 111 ? -14.715 2.872 13.701 1.00 85.75 111 THR A O 1
ATOM 849 N N . ARG A 1 112 ? -13.951 3.242 15.795 1.00 82.06 112 ARG A N 1
ATOM 850 C CA . ARG A 1 112 ? -14.888 2.371 16.515 1.00 82.06 112 ARG A CA 1
ATOM 851 C C . ARG A 1 112 ? -15.726 3.210 17.485 1.00 82.06 112 ARG A C 1
ATOM 853 O O . ARG A 1 112 ? -15.226 4.240 17.937 1.00 82.06 112 ARG A O 1
ATOM 860 N N . PRO A 1 113 ? -16.927 2.756 17.899 1.00 72.12 113 PRO A N 1
ATOM 861 C CA . PRO A 1 113 ? -17.833 3.528 18.760 1.00 72.12 113 PRO A CA 1
ATOM 862 C C . PRO A 1 113 ? -17.226 4.057 20.070 1.00 72.12 113 PRO A C 1
ATOM 864 O O . PRO A 1 113 ? -17.788 4.964 20.669 1.00 72.12 113 PRO A O 1
ATOM 867 N N . GLN A 1 114 ? -16.106 3.493 20.535 1.00 69.06 114 GLN A N 1
ATOM 868 C CA . GLN A 1 114 ? -15.493 3.840 21.823 1.00 69.06 114 GLN A CA 1
ATOM 869 C C . GLN A 1 114 ? -14.001 4.198 21.749 1.00 69.06 114 GLN A C 1
ATOM 871 O O . GLN A 1 114 ? -13.445 4.653 22.745 1.00 69.06 114 GLN A O 1
ATOM 876 N N . ARG A 1 115 ? -13.331 3.990 20.607 1.00 71.88 115 ARG A N 1
ATOM 877 C CA . ARG A 1 115 ? -11.889 4.251 20.448 1.00 71.88 115 ARG A CA 1
ATOM 878 C C . ARG A 1 115 ? -11.575 4.618 18.995 1.00 71.88 115 ARG A C 1
ATOM 880 O O . ARG A 1 115 ? -11.299 3.716 18.203 1.00 71.88 115 ARG A O 1
ATOM 887 N N . PRO A 1 116 ? -11.656 5.904 18.618 1.00 79.19 116 PRO A N 1
ATOM 888 C CA . PRO A 1 116 ? -11.061 6.362 17.376 1.00 79.19 116 PRO A CA 1
ATOM 889 C C . PRO A 1 116 ? -9.537 6.317 17.511 1.00 79.19 116 PRO A C 1
ATOM 891 O O . PRO A 1 116 ? -8.978 6.710 18.537 1.00 79.19 116 PRO A O 1
ATOM 894 N N . ARG A 1 117 ? -8.866 5.820 16.479 1.00 84.12 117 ARG A N 1
ATOM 895 C CA . ARG A 1 117 ? -7.410 5.762 16.412 1.00 84.12 117 ARG A CA 1
ATOM 896 C C . ARG A 1 117 ? -6.956 6.222 15.047 1.00 84.12 117 ARG A C 1
ATOM 898 O O . ARG A 1 117 ? -7.515 5.804 14.043 1.00 84.12 117 ARG A O 1
ATOM 905 N N . GLU A 1 118 ? -5.913 7.031 15.024 1.00 88.25 118 GLU A N 1
ATOM 906 C CA . GLU A 1 118 ? -5.271 7.462 13.793 1.00 88.25 118 GLU A CA 1
ATOM 907 C C . GLU A 1 118 ? -3.769 7.303 13.947 1.00 88.25 118 GLU A C 1
ATOM 909 O O . GLU A 1 118 ? -3.214 7.554 15.020 1.00 88.25 118 GLU A O 1
ATOM 914 N N . ALA A 1 119 ? -3.106 6.870 12.884 1.00 88.75 119 ALA A N 1
ATOM 915 C CA . ALA A 1 119 ? -1.657 6.867 12.843 1.00 88.75 119 ALA A CA 1
ATOM 916 C C . ALA A 1 119 ? -1.151 7.008 11.411 1.00 88.75 119 ALA A C 1
ATOM 918 O O . ALA A 1 119 ? -1.892 6.906 10.434 1.00 88.75 119 ALA A O 1
ATOM 919 N N . THR A 1 120 ? 0.150 7.247 11.303 1.00 88.44 120 THR A N 1
ATOM 920 C CA . THR A 1 120 ? 0.887 7.143 10.048 1.00 88.44 120 THR A CA 1
ATOM 921 C C . THR A 1 120 ? 1.866 5.985 10.165 1.00 88.44 120 THR A C 1
ATOM 923 O O . THR A 1 120 ? 2.478 5.785 11.214 1.00 88.44 120 THR A O 1
ATOM 926 N N . SER A 1 121 ? 1.985 5.195 9.105 1.00 89.38 121 SER A N 1
ATOM 927 C CA . SER A 1 121 ? 2.851 4.026 9.038 1.00 89.38 121 SER A CA 1
ATOM 928 C C . SER A 1 121 ? 3.692 4.084 7.773 1.00 89.38 121 SER A C 1
ATOM 930 O O . SER A 1 121 ? 3.159 4.129 6.663 1.00 89.38 121 SER A O 1
ATOM 932 N N . ASP A 1 122 ? 5.008 4.058 7.964 1.00 89.38 122 ASP A N 1
ATOM 933 C CA . ASP A 1 122 ? 5.981 3.916 6.890 1.00 89.38 122 ASP A CA 1
ATOM 934 C C . ASP A 1 122 ? 6.295 2.437 6.691 1.00 89.38 122 ASP A C 1
ATOM 936 O O . ASP A 1 122 ? 6.851 1.769 7.564 1.00 89.38 122 ASP A O 1
ATOM 940 N N . VAL A 1 123 ? 5.941 1.919 5.521 1.00 92.44 123 VAL A N 1
ATOM 941 C CA . VAL A 1 123 ? 6.194 0.535 5.142 1.00 92.44 123 VAL A CA 1
ATOM 942 C C . VAL A 1 123 ? 7.416 0.483 4.247 1.00 92.44 123 VAL A C 1
ATOM 944 O O . VAL A 1 123 ? 7.387 0.942 3.106 1.00 92.44 123 VAL A O 1
ATOM 947 N N . LEU A 1 124 ? 8.492 -0.111 4.758 1.00 91.19 124 LEU A N 1
ATOM 948 C CA . LEU A 1 124 ? 9.671 -0.431 3.965 1.00 91.19 124 LEU A CA 1
ATOM 949 C C . LEU A 1 124 ? 9.503 -1.809 3.319 1.00 91.19 124 LEU A C 1
ATOM 951 O O . LEU A 1 124 ? 9.335 -2.817 4.007 1.00 91.19 124 LEU A O 1
ATOM 955 N N . LEU A 1 125 ? 9.598 -1.848 1.995 1.00 89.31 125 LEU A N 1
ATOM 956 C CA . LEU A 1 125 ? 9.695 -3.051 1.181 1.00 89.31 125 LEU A CA 1
ATOM 957 C C . LEU A 1 125 ? 11.095 -3.137 0.577 1.00 89.31 125 LEU A C 1
ATOM 959 O O . LEU A 1 125 ? 11.541 -2.225 -0.119 1.00 89.31 125 LEU A O 1
ATOM 963 N N . GLU A 1 126 ? 11.772 -4.255 0.816 1.00 89.44 126 GLU A N 1
ATOM 964 C CA . GLU A 1 126 ? 13.013 -4.613 0.138 1.00 89.44 126 GLU A CA 1
ATOM 965 C C . GLU A 1 126 ? 12.765 -5.901 -0.640 1.00 89.44 126 GLU A C 1
ATOM 967 O O . GLU A 1 126 ? 12.486 -6.939 -0.046 1.00 89.44 126 GLU A O 1
ATOM 972 N N . MET A 1 127 ? 12.828 -5.815 -1.965 1.00 86.44 127 MET A N 1
ATOM 973 C CA . MET A 1 127 ? 12.626 -6.938 -2.875 1.00 86.44 127 MET A CA 1
ATOM 974 C C . MET A 1 127 ? 13.957 -7.291 -3.512 1.00 86.44 127 MET A C 1
ATOM 976 O O . MET A 1 127 ? 14.609 -6.440 -4.136 1.00 86.44 127 MET A O 1
ATOM 980 N N . ARG A 1 128 ? 14.367 -8.550 -3.361 1.00 82.56 128 ARG A N 1
ATOM 981 C CA . ARG A 1 128 ? 15.508 -9.089 -4.101 1.00 82.56 128 ARG A CA 1
ATOM 982 C C . ARG A 1 128 ? 15.101 -9.332 -5.549 1.00 82.56 128 ARG A C 1
ATOM 984 O O . ARG A 1 128 ? 13.943 -9.186 -5.922 1.00 82.56 128 ARG A O 1
ATOM 991 N N . ARG A 1 129 ? 16.077 -9.673 -6.387 1.00 75.38 129 ARG A N 1
ATOM 992 C CA . ARG A 1 129 ? 15.824 -9.983 -7.797 1.00 75.38 129 ARG A CA 1
ATOM 993 C C . ARG A 1 129 ? 14.889 -11.182 -7.969 1.00 75.38 129 ARG A C 1
ATOM 995 O O . ARG A 1 129 ? 14.039 -11.137 -8.844 1.00 75.38 129 ARG A O 1
ATOM 1002 N N . ASP A 1 130 ? 15.042 -12.197 -7.126 1.00 79.25 130 ASP A N 1
ATOM 1003 C CA . ASP A 1 130 ? 14.224 -13.415 -7.173 1.00 79.25 130 ASP A CA 1
ATOM 1004 C C . ASP A 1 130 ? 12.816 -13.197 -6.586 1.00 79.25 130 ASP A C 1
ATOM 1006 O O . ASP A 1 130 ? 11.916 -13.984 -6.846 1.00 79.25 130 ASP A O 1
ATOM 1010 N N . ASP A 1 131 ? 12.625 -12.089 -5.860 1.00 81.44 131 ASP A N 1
ATOM 1011 C CA . ASP A 1 131 ? 11.352 -11.649 -5.273 1.00 81.44 131 ASP A CA 1
ATOM 1012 C C . ASP A 1 131 ? 10.782 -10.434 -6.030 1.00 81.44 131 ASP A C 1
ATOM 1014 O O . ASP A 1 131 ? 10.092 -9.588 -5.452 1.00 81.44 131 ASP A O 1
ATOM 1018 N N . ALA A 1 132 ? 11.165 -10.263 -7.298 1.00 80.75 132 ALA A N 1
ATOM 1019 C CA . ALA A 1 132 ? 10.715 -9.130 -8.087 1.00 80.75 132 ALA A CA 1
ATOM 1020 C C . ALA A 1 132 ? 9.194 -9.196 -8.278 1.00 80.75 132 ALA A C 1
ATOM 1022 O O . ALA A 1 132 ? 8.630 -10.249 -8.559 1.00 80.75 132 ALA A O 1
ATOM 1023 N N . ALA A 1 133 ? 8.537 -8.051 -8.127 1.00 82.12 133 ALA A N 1
ATOM 1024 C CA . ALA A 1 133 ? 7.084 -7.968 -8.110 1.00 82.12 133 ALA A CA 1
ATOM 1025 C C . ALA A 1 133 ? 6.593 -6.854 -9.034 1.00 82.12 133 ALA A C 1
ATOM 1027 O O . ALA A 1 133 ? 7.275 -5.851 -9.267 1.00 82.12 133 ALA A O 1
ATOM 1028 N N . THR A 1 134 ? 5.395 -7.006 -9.579 1.00 83.44 134 THR A N 1
ATOM 1029 C CA . THR A 1 134 ? 4.728 -5.934 -10.320 1.00 83.44 134 THR A CA 1
ATOM 1030 C C . THR A 1 134 ? 4.343 -4.784 -9.377 1.00 83.44 134 THR A C 1
ATOM 1032 O O . THR A 1 134 ? 4.152 -4.999 -8.181 1.00 83.44 134 THR A O 1
ATOM 1035 N N . PRO A 1 135 ? 4.170 -3.545 -9.872 1.00 82.31 135 PRO A N 1
ATOM 1036 C CA . PRO A 1 135 ? 3.765 -2.416 -9.027 1.00 82.31 135 PRO A CA 1
ATOM 1037 C C . PRO A 1 135 ? 2.510 -2.661 -8.170 1.00 82.31 135 PRO A C 1
ATOM 1039 O O . PRO A 1 135 ? 2.447 -2.202 -7.032 1.00 82.31 135 PRO A O 1
ATOM 1042 N N . VAL A 1 136 ? 1.525 -3.396 -8.696 1.00 83.25 136 VAL A N 1
ATOM 1043 C CA . VAL A 1 136 ? 0.292 -3.726 -7.964 1.00 83.25 136 VAL A CA 1
ATOM 1044 C C . VAL A 1 136 ? 0.586 -4.689 -6.815 1.00 83.25 136 VAL A C 1
ATOM 1046 O O . VAL A 1 136 ? 0.161 -4.430 -5.694 1.00 83.25 136 VAL A O 1
ATOM 1049 N N . GLU A 1 137 ? 1.372 -5.739 -7.059 1.00 86.31 137 GLU A N 1
ATOM 1050 C CA . GLU A 1 137 ? 1.805 -6.683 -6.016 1.00 86.31 137 GLU A CA 1
ATOM 1051 C C . GLU A 1 137 ? 2.637 -5.974 -4.938 1.00 86.31 137 GLU A C 1
ATOM 1053 O O . GLU A 1 137 ? 2.482 -6.243 -3.750 1.00 86.31 137 GLU A O 1
ATOM 1058 N N . ILE A 1 138 ? 3.470 -5.000 -5.323 1.00 87.44 138 ILE A N 1
ATOM 1059 C CA . ILE A 1 138 ? 4.206 -4.156 -4.371 1.00 87.44 138 ILE A CA 1
ATOM 1060 C C . ILE A 1 138 ? 3.244 -3.390 -3.467 1.00 87.44 138 ILE A C 1
ATOM 1062 O O . ILE A 1 138 ? 3.461 -3.327 -2.257 1.00 87.44 138 ILE A O 1
ATOM 1066 N N . MET A 1 139 ? 2.176 -2.822 -4.026 1.00 89.31 139 MET A N 1
ATOM 1067 C CA . MET A 1 139 ? 1.173 -2.131 -3.224 1.00 89.31 139 MET A CA 1
ATOM 1068 C C . MET A 1 139 ? 0.386 -3.096 -2.327 1.00 89.31 139 MET A C 1
ATOM 1070 O O . MET A 1 139 ? 0.155 -2.776 -1.165 1.00 89.31 139 MET A O 1
ATOM 1074 N N . GLU A 1 140 ? 0.017 -4.281 -2.821 1.00 88.62 140 GLU A N 1
ATOM 1075 C CA . GLU A 1 140 ? -0.640 -5.325 -2.022 1.00 88.62 140 GLU A CA 1
ATOM 1076 C C . GLU A 1 140 ? 0.230 -5.724 -0.818 1.00 88.62 140 GLU A C 1
ATOM 1078 O O . GLU A 1 140 ? -0.239 -5.671 0.322 1.00 88.62 140 GLU A O 1
ATOM 1083 N N . MET A 1 141 ? 1.520 -6.007 -1.042 1.00 90.12 141 MET A N 1
ATOM 1084 C CA . MET A 1 141 ? 2.487 -6.288 0.027 1.00 90.12 141 MET A CA 1
ATOM 1085 C C . MET A 1 141 ? 2.610 -5.122 1.015 1.00 90.12 141 MET A C 1
ATOM 1087 O O . MET A 1 141 ? 2.725 -5.333 2.225 1.00 90.12 141 MET A O 1
ATOM 1091 N N . ALA A 1 142 ? 2.591 -3.882 0.518 1.00 91.56 142 ALA A N 1
ATOM 1092 C CA . ALA A 1 142 ? 2.695 -2.697 1.360 1.00 91.56 142 ALA A CA 1
ATOM 1093 C C . ALA A 1 142 ? 1.480 -2.544 2.279 1.00 91.56 142 ALA A C 1
ATOM 1095 O O . ALA A 1 142 ? 1.630 -2.303 3.478 1.00 91.56 142 ALA A O 1
ATOM 1096 N N . VAL A 1 143 ? 0.279 -2.722 1.726 1.00 90.62 143 VAL A N 1
ATOM 1097 C CA . VAL A 1 143 ? -0.968 -2.669 2.489 1.00 90.62 143 VAL A CA 1
ATOM 1098 C C . VAL A 1 143 ? -1.010 -3.797 3.515 1.00 90.62 143 VAL A C 1
ATOM 1100 O O . VAL A 1 143 ? -1.338 -3.534 4.667 1.00 90.62 143 VAL A O 1
ATOM 1103 N N . GLN A 1 144 ? -0.611 -5.020 3.156 1.00 90.00 144 GLN A N 1
ATOM 1104 C CA . GLN A 1 144 ? -0.541 -6.141 4.101 1.00 90.00 144 GLN A CA 1
ATOM 1105 C C . GLN A 1 144 ? 0.388 -5.840 5.290 1.00 90.00 144 GLN A C 1
ATOM 1107 O O . GLN A 1 144 ? -0.029 -5.993 6.436 1.00 90.00 144 GLN A O 1
ATOM 1112 N N . ARG A 1 145 ? 1.597 -5.310 5.055 1.00 90.38 145 ARG A N 1
ATOM 1113 C CA . ARG A 1 145 ? 2.513 -4.919 6.149 1.00 90.38 145 ARG A CA 1
ATOM 1114 C C . ARG A 1 145 ? 1.982 -3.767 7.003 1.00 90.38 145 ARG A C 1
ATOM 1116 O O . ARG A 1 145 ? 2.239 -3.698 8.206 1.00 90.38 145 ARG A O 1
ATOM 1123 N N . MET A 1 146 ? 1.241 -2.843 6.399 1.00 91.44 146 MET A N 1
ATOM 1124 C CA . MET A 1 146 ? 0.566 -1.788 7.153 1.00 91.44 146 MET A CA 1
ATOM 1125 C C . MET A 1 146 ? -0.533 -2.383 8.043 1.00 91.44 146 MET A C 1
ATOM 1127 O O . MET A 1 146 ? -0.574 -2.056 9.227 1.00 91.44 146 MET A O 1
ATOM 1131 N N . LEU A 1 147 ? -1.333 -3.329 7.537 1.00 88.12 147 LEU A N 1
ATOM 1132 C CA . LEU A 1 147 ? -2.328 -4.061 8.331 1.00 88.12 147 LEU A CA 1
ATOM 1133 C C . LEU A 1 147 ? -1.692 -4.837 9.494 1.00 88.12 147 LEU A C 1
ATOM 1135 O O . LEU A 1 147 ? -2.230 -4.787 10.602 1.00 88.12 147 LEU A O 1
ATOM 1139 N N . ASP A 1 148 ? -0.534 -5.479 9.282 1.00 87.38 148 ASP A N 1
ATOM 1140 C CA . ASP A 1 148 ? 0.237 -6.126 10.358 1.00 87.38 148 ASP A CA 1
ATOM 1141 C C . ASP A 1 148 ? 0.507 -5.138 11.505 1.00 87.38 148 ASP A C 1
ATOM 1143 O O . ASP A 1 148 ? 0.309 -5.4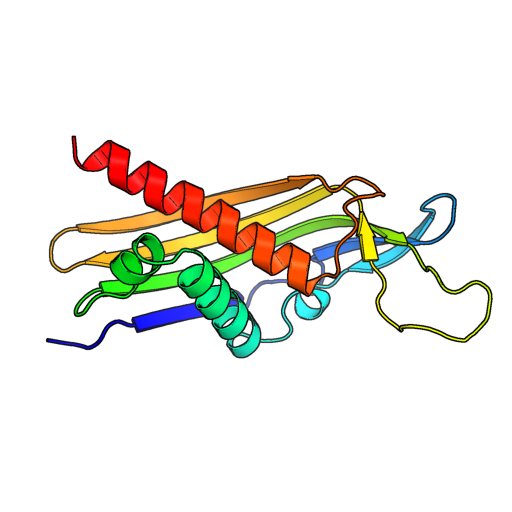55 12.679 1.00 87.38 148 ASP A O 1
ATOM 1147 N N . THR A 1 149 ? 0.916 -3.914 11.152 1.00 84.56 149 THR A N 1
ATOM 1148 C CA . THR A 1 149 ? 1.240 -2.837 12.100 1.00 84.56 149 THR A CA 1
ATOM 1149 C C . THR A 1 149 ? -0.002 -2.336 12.833 1.00 84.56 149 THR A C 1
ATOM 1151 O O . THR A 1 149 ? 0.039 -2.158 14.053 1.00 84.56 149 THR A O 1
ATOM 1154 N N . VAL A 1 150 ? -1.120 -2.148 12.120 1.00 84.69 150 VAL A N 1
ATOM 1155 C CA . VAL A 1 150 ? -2.402 -1.761 12.732 1.00 84.69 150 VAL A CA 1
ATOM 1156 C C . VAL A 1 150 ? -2.810 -2.802 13.770 1.00 84.69 150 VAL A C 1
ATOM 1158 O O . VAL A 1 150 ? -3.084 -2.457 14.915 1.00 84.69 150 VAL A O 1
ATOM 1161 N N . ILE A 1 151 ? -2.786 -4.084 13.409 1.00 78.62 151 ILE A N 1
ATOM 1162 C CA . ILE A 1 151 ? -3.275 -5.168 14.267 1.00 78.62 151 ILE A CA 1
ATOM 1163 C C . ILE A 1 151 ? -2.334 -5.443 15.442 1.00 78.62 151 ILE A C 1
ATOM 1165 O O . ILE A 1 151 ? -2.806 -5.653 16.560 1.00 78.62 151 ILE A O 1
ATOM 1169 N N . ALA A 1 152 ? -1.017 -5.410 15.233 1.00 77.19 152 ALA A N 1
ATOM 1170 C CA . ALA A 1 152 ? -0.056 -5.492 16.332 1.00 77.19 152 ALA A CA 1
ATOM 1171 C C . ALA A 1 152 ? -0.252 -4.327 17.316 1.00 77.19 152 ALA A C 1
ATOM 1173 O O . ALA A 1 152 ? -0.260 -4.524 18.533 1.00 77.19 152 ALA A O 1
ATOM 1174 N N . GLY A 1 153 ? -0.495 -3.125 16.785 1.00 70.25 153 GLY A N 1
ATOM 1175 C CA . GLY A 1 153 ? -0.846 -1.954 17.574 1.00 70.25 153 GLY A CA 1
ATOM 1176 C C . GLY A 1 153 ? -2.159 -2.109 18.342 1.00 70.25 153 GLY A C 1
ATOM 1177 O O . GLY A 1 153 ? -2.277 -1.542 19.425 1.00 70.25 153 GLY A O 1
ATOM 1178 N N . GLU A 1 154 ? -3.145 -2.835 17.812 1.00 67.94 154 GLU A N 1
ATOM 1179 C CA . GLU A 1 154 ? -4.408 -3.137 18.501 1.00 67.94 154 GLU A CA 1
ATOM 1180 C C . GLU A 1 154 ? -4.195 -4.115 19.662 1.00 67.94 154 GLU A C 1
ATOM 1182 O O . GLU A 1 154 ? -4.667 -3.859 20.771 1.00 67.94 154 GLU A O 1
ATOM 1187 N N . ALA A 1 155 ? -3.430 -5.189 19.436 1.00 62.38 155 ALA A N 1
ATOM 1188 C CA . ALA A 1 155 ? -3.129 -6.190 20.459 1.00 62.38 155 ALA A CA 1
ATOM 1189 C C . ALA A 1 155 ? -2.378 -5.590 21.661 1.00 62.38 155 ALA A C 1
ATOM 1191 O O . ALA A 1 155 ? -2.684 -5.924 22.802 1.00 62.38 155 ALA A O 1
ATOM 1192 N N . ALA A 1 156 ? -1.454 -4.654 21.422 1.00 59.84 156 ALA A N 1
ATOM 1193 C CA . ALA A 1 156 ? -0.693 -3.982 22.478 1.00 59.84 156 ALA A CA 1
ATOM 1194 C C . ALA A 1 156 ? -1.530 -3.019 23.347 1.00 59.84 156 ALA A C 1
ATOM 1196 O O . ALA A 1 156 ? -1.101 -2.653 24.433 1.00 59.84 156 ALA A O 1
ATOM 1197 N N . THR A 1 157 ? -2.711 -2.596 22.881 1.00 56.69 157 THR A N 1
ATOM 1198 C CA . THR A 1 157 ? -3.615 -1.674 23.609 1.00 56.69 157 THR A CA 1
ATOM 1199 C C . THR A 1 157 ? -4.815 -2.367 24.268 1.00 56.69 157 THR A C 1
ATOM 1201 O O . THR A 1 157 ? -5.692 -1.701 24.831 1.00 56.69 157 THR A O 1
ATOM 1204 N N . ALA A 1 158 ? -4.896 -3.694 24.143 1.00 52.50 158 ALA A N 1
ATOM 1205 C CA . ALA A 1 158 ? -5.967 -4.525 24.689 1.00 52.50 158 ALA A CA 1
ATOM 1206 C C . ALA A 1 158 ? -5.538 -5.367 25.909 1.00 52.50 158 ALA A C 1
ATOM 1208 O O . ALA A 1 158 ? -6.399 -6.009 26.509 1.00 52.50 158 ALA A O 1
ATOM 1209 N N . GLY A 1 159 ? -4.246 -5.365 26.258 1.00 42.34 159 GLY A N 1
ATOM 1210 C CA . GLY A 1 159 ? -3.707 -5.902 27.515 1.00 42.34 159 GLY A CA 1
ATOM 1211 C C . GLY A 1 159 ? -3.443 -4.791 28.516 1.00 42.34 159 GLY A C 1
ATOM 1212 O O . GLY A 1 159 ? -3.587 -5.070 29.724 1.00 42.34 159 GLY A O 1
#

Radius of gyration: 17.19 Å; chains: 1; bounding box: 49×30×56 Å

pLDDT: mean 74.58, std 15.23, range [37.44, 92.44]

Foldseek 3Di:
DAFFAEFEFEPPPQPQALEFEFEDPVRHGDDGHGPCQQAVGSVSRSVLLVVLLVVVPPLSVVCRGGQKYKYKYWDGKHDDWYFDDPDPDPDDDPFGFIAAKMWTKIWMWIDHPPDIDIDIDIFIDHGDPVRTHGSNVVSSVRSNVVSVVVSVVVVVVVD

Sequence (159 aa):
MPPAKLIATVDAGLRDHAGKRRAGMLCFPNGKLRIRDFVPSDDDLQRVAARALRDYGHKGAALTADGVTFEIRLKAINANLCAHSWGFWGIGSNRSELSGKATITFAWSLTRPQRPREATSDVLLEMRRDDAATPVEIMEMAVQRMLDTVIAGEAATAG